Protein AF-A0A1Z9AZI5-F1 (afdb_monomer_lite)

Secondary structure (DSSP, 8-state):
-----PPPPPPP---------------------------------------------TTSPPPHHHHHHHHHTSPSSEEEEEEE-TTS-EEEEEEESSS-HHHHHHHHHHHHHHHHHHHT--SPPEEEEETTEE--------S--SSTTS----

Radius of gyration: 25.91 Å; chains: 1; bounding box: 32×86×57 Å

pLDDT: mean 73.82, std 19.29, range [47.25, 98.19]

Sequence (154 aa):
MERYTAKPMRPAQEWNAQTPVVAQRLAIRKRADWRMAGFLLISCLGLATACTTSGYSANNPLRRSQLWQFYQKLPSPRAFALSGDPKHVWIAGVAGGVSTQTEAVDLAIADCERLRRKRRMTAQCRVYAENETIVWWGRPETEDQSTKNSVESP

Structure (mmCIF, N/CA/C/O backbone):
data_AF-A0A1Z9AZI5-F1
#
_entry.id   AF-A0A1Z9AZI5-F1
#
loop_
_atom_site.group_PDB
_atom_site.id
_atom_site.type_symbol
_atom_site.label_atom_id
_atom_site.label_alt_id
_atom_site.label_comp_id
_atom_site.label_asym_id
_atom_site.label_entity_id
_atom_site.label_seq_id
_atom_site.pdbx_PDB_ins_code
_atom_site.Cartn_x
_atom_site.Cartn_y
_atom_site.Cartn_z
_atom_site.occupancy
_atom_site.B_iso_or_equiv
_atom_site.auth_seq_id
_atom_site.auth_comp_id
_atom_site.auth_asym_id
_atom_site.auth_atom_id
_atom_site.pdbx_PDB_model_num
ATOM 1 N N . MET A 1 1 ? -9.544 42.913 -6.190 1.00 49.38 1 MET A N 1
ATOM 2 C CA . MET A 1 1 ? -8.126 42.674 -5.836 1.00 49.38 1 MET A CA 1
ATOM 3 C C . MET A 1 1 ? -8.094 42.019 -4.463 1.00 49.38 1 MET A C 1
ATOM 5 O O . MET A 1 1 ? -7.991 42.710 -3.457 1.00 49.38 1 MET A O 1
ATOM 9 N N . GLU A 1 2 ? -8.286 40.703 -4.412 1.00 51.75 2 GLU A N 1
ATOM 10 C CA . GLU A 1 2 ? -8.291 39.938 -3.160 1.00 51.75 2 GLU A CA 1
ATOM 11 C C . GLU A 1 2 ? -6.865 39.492 -2.829 1.00 51.75 2 GLU A C 1
ATOM 13 O O . GLU A 1 2 ? -6.170 38.899 -3.655 1.00 51.75 2 GLU A O 1
ATOM 18 N N . ARG A 1 3 ? -6.395 39.861 -1.635 1.00 60.00 3 ARG A N 1
ATOM 19 C CA . ARG A 1 3 ? -5.048 39.553 -1.154 1.00 60.00 3 ARG A CA 1
ATOM 20 C C . ARG A 1 3 ? -5.027 38.113 -0.648 1.00 60.00 3 ARG A C 1
ATOM 22 O O . ARG A 1 3 ? -5.620 37.820 0.385 1.00 60.00 3 ARG A O 1
ATOM 29 N N . TYR A 1 4 ? -4.314 37.238 -1.349 1.00 51.81 4 TYR A N 1
ATOM 30 C CA . TYR A 1 4 ? -3.97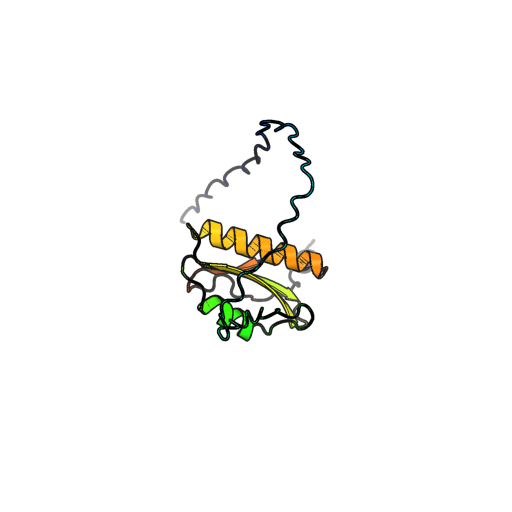1 35.908 -0.854 1.00 51.81 4 TYR A CA 1
ATOM 31 C C . TYR A 1 4 ? -3.008 36.048 0.331 1.00 51.81 4 TYR A C 1
ATOM 33 O O . TYR A 1 4 ? -1.836 36.380 0.164 1.00 51.81 4 TYR A O 1
ATOM 41 N N . THR A 1 5 ? -3.508 35.829 1.545 1.00 65.19 5 THR A N 1
ATOM 42 C CA . THR A 1 5 ? -2.686 35.723 2.750 1.00 65.19 5 THR A CA 1
ATOM 43 C C . THR A 1 5 ? -2.071 34.326 2.806 1.00 65.19 5 THR A C 1
ATOM 45 O O . THR A 1 5 ? -2.761 33.317 2.949 1.00 65.19 5 THR A O 1
ATOM 48 N N . ALA A 1 6 ? -0.749 34.257 2.645 1.00 56.12 6 ALA A N 1
ATOM 49 C CA . ALA A 1 6 ? 0.010 33.019 2.756 1.00 56.12 6 ALA A CA 1
ATOM 50 C C . ALA A 1 6 ? -0.154 32.419 4.163 1.00 56.12 6 ALA A C 1
ATOM 52 O O . ALA A 1 6 ? 0.074 33.084 5.176 1.00 56.12 6 ALA A O 1
ATOM 53 N N . LYS A 1 7 ? -0.568 31.151 4.224 1.00 67.12 7 LYS A N 1
ATOM 54 C CA . LYS A 1 7 ? -0.712 30.397 5.472 1.00 67.12 7 LYS A CA 1
ATOM 55 C C . LYS A 1 7 ? 0.691 30.067 6.008 1.00 67.12 7 LYS A C 1
ATOM 57 O O . LYS A 1 7 ? 1.489 29.520 5.248 1.00 67.12 7 LYS A O 1
ATOM 62 N N . PRO A 1 8 ? 1.016 30.369 7.278 1.00 63.84 8 PRO A N 1
ATOM 63 C CA . PRO A 1 8 ? 2.339 30.090 7.821 1.00 63.84 8 PRO A CA 1
ATOM 64 C C . PRO A 1 8 ? 2.605 28.580 7.842 1.00 63.84 8 PRO A C 1
ATOM 66 O O . PRO A 1 8 ? 1.821 27.788 8.373 1.00 63.84 8 PRO A O 1
ATOM 69 N N . MET A 1 9 ? 3.720 28.201 7.226 1.00 60.06 9 MET A N 1
ATOM 70 C CA . MET A 1 9 ? 4.265 26.849 7.194 1.00 60.06 9 MET A CA 1
ATOM 71 C C . MET A 1 9 ? 4.741 26.500 8.610 1.00 60.06 9 MET A C 1
ATOM 73 O O . MET A 1 9 ? 5.529 27.241 9.197 1.00 60.06 9 MET A O 1
ATOM 77 N N . ARG A 1 10 ? 4.217 25.419 9.202 1.00 64.00 10 ARG A N 1
ATOM 78 C CA . ARG A 1 10 ? 4.664 24.981 10.533 1.00 64.00 10 ARG A CA 1
ATOM 79 C C . ARG A 1 10 ? 6.126 24.522 10.443 1.00 64.00 10 ARG A C 1
ATOM 81 O O . ARG A 1 10 ? 6.455 23.820 9.486 1.00 64.00 10 ARG A O 1
ATOM 88 N N . PRO A 1 11 ? 6.984 24.882 11.412 1.00 60.22 11 PRO A N 1
ATOM 89 C CA . PRO A 1 11 ? 8.351 24.386 11.452 1.00 60.22 11 PRO A CA 1
ATOM 90 C C . PRO A 1 11 ? 8.350 22.861 11.595 1.00 60.22 11 PRO A C 1
ATOM 92 O O . PRO A 1 11 ? 7.481 22.284 12.254 1.00 60.22 11 PRO A O 1
ATOM 95 N N . ALA A 1 12 ? 9.320 22.229 10.937 1.00 52.84 12 ALA A N 1
ATOM 96 C CA . ALA A 1 12 ? 9.593 20.806 11.034 1.00 52.84 12 ALA A CA 1
ATOM 97 C C . ALA A 1 12 ? 9.683 20.401 12.512 1.00 52.84 12 ALA A C 1
ATOM 99 O O . ALA A 1 12 ? 10.509 20.928 13.255 1.00 52.84 12 ALA A O 1
ATOM 100 N N . GLN A 1 13 ? 8.807 19.491 12.941 1.00 59.06 13 GLN A N 1
ATOM 101 C CA . GLN A 1 13 ? 8.933 18.863 14.247 1.00 59.06 13 GLN A CA 1
ATOM 102 C C . GLN A 1 13 ? 10.193 18.000 14.239 1.00 59.06 13 GLN A C 1
ATOM 104 O O . GLN A 1 13 ? 10.261 16.960 13.583 1.00 59.06 13 GLN A O 1
ATOM 109 N N . GLU A 1 14 ? 11.187 18.478 14.971 1.00 54.94 14 GLU A N 1
ATOM 110 C CA . GLU A 1 14 ? 12.375 17.754 15.375 1.00 54.94 14 GLU A CA 1
ATOM 111 C C . GLU A 1 14 ? 11.941 16.495 16.138 1.00 54.94 14 GLU A C 1
ATOM 113 O O . GLU A 1 14 ? 11.315 16.562 17.199 1.00 54.94 14 GLU A O 1
ATOM 118 N N . TRP A 1 15 ? 12.192 15.331 15.536 1.00 52.25 15 TRP A N 1
ATOM 119 C CA . TRP A 1 15 ? 11.960 14.037 16.162 1.00 52.25 15 TRP A CA 1
ATOM 120 C C . TRP A 1 15 ? 12.880 13.919 17.373 1.00 52.25 15 TRP A C 1
ATOM 122 O O . TRP A 1 15 ? 14.069 13.631 17.251 1.00 52.25 15 TRP A O 1
ATOM 132 N N . ASN A 1 16 ? 12.304 14.161 18.547 1.00 62.97 16 ASN A N 1
ATOM 133 C CA . ASN A 1 16 ? 12.962 14.035 19.832 1.00 62.97 16 ASN A CA 1
ATOM 134 C C . ASN A 1 16 ? 13.206 12.542 20.114 1.00 62.97 16 ASN A C 1
ATOM 136 O O . ASN A 1 16 ? 12.372 11.833 20.680 1.00 62.97 16 ASN A O 1
ATOM 140 N N . ALA A 1 17 ? 14.339 12.039 19.628 1.00 58.75 17 ALA A N 1
ATOM 141 C CA . ALA A 1 17 ? 14.832 10.700 19.888 1.00 58.75 17 ALA A CA 1
ATOM 142 C C . ALA A 1 17 ? 15.398 10.633 21.312 1.00 58.75 17 ALA A C 1
ATOM 144 O O . ALA A 1 17 ? 16.608 10.661 21.509 1.00 58.75 17 ALA A O 1
ATOM 145 N N . GLN A 1 18 ? 14.528 10.533 22.315 1.00 57.44 18 GLN A N 1
ATOM 146 C CA . GLN A 1 18 ? 14.943 10.173 23.669 1.00 57.44 18 GLN A CA 1
ATOM 147 C C . GLN A 1 18 ? 13.805 9.527 24.453 1.00 57.44 18 GLN A C 1
ATOM 149 O O . GLN A 1 18 ? 12.981 10.198 25.061 1.00 57.44 18 GLN A O 1
ATOM 154 N N . THR A 1 19 ? 13.850 8.199 24.543 1.00 51.19 19 THR A N 1
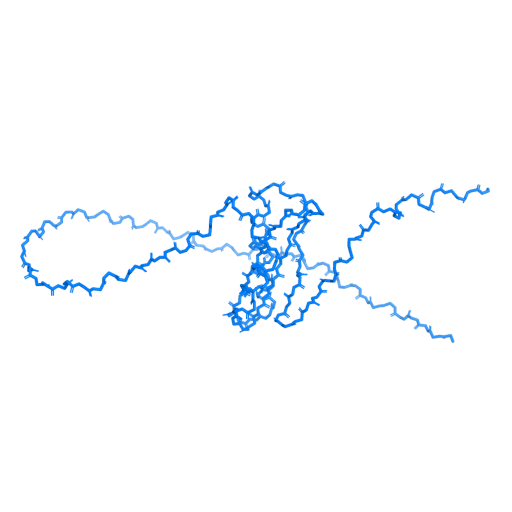ATOM 155 C CA . THR A 1 19 ? 13.710 7.542 25.847 1.00 51.19 19 THR A CA 1
ATOM 156 C C . THR A 1 19 ? 14.716 6.388 25.952 1.00 51.19 19 THR A C 1
ATOM 158 O O . THR A 1 19 ? 14.646 5.426 25.188 1.00 51.19 19 THR A O 1
ATOM 161 N N . PRO A 1 20 ? 15.678 6.466 26.887 1.00 63.44 20 PRO A N 1
ATOM 162 C CA . PRO A 1 20 ? 16.423 5.320 27.376 1.00 63.44 20 PRO A CA 1
ATOM 163 C C . PRO A 1 20 ? 15.705 4.781 28.614 1.00 63.44 20 PRO A C 1
ATOM 165 O O . PRO A 1 20 ? 15.612 5.477 29.622 1.00 63.44 20 PRO A O 1
ATOM 168 N N . VAL A 1 21 ? 15.219 3.540 28.590 1.00 57.25 21 VAL A N 1
ATOM 169 C CA . VAL A 1 21 ? 14.879 2.872 29.851 1.00 57.25 21 VAL A CA 1
ATOM 170 C C . VAL A 1 21 ? 15.104 1.364 29.784 1.00 57.25 21 VAL A C 1
ATOM 172 O O . VAL A 1 21 ? 14.417 0.619 29.097 1.00 57.25 21 VAL A O 1
ATOM 175 N N . VAL A 1 22 ? 16.070 0.966 30.609 1.00 56.91 22 VAL A N 1
ATOM 176 C CA . VAL A 1 22 ? 16.173 -0.302 31.333 1.00 56.91 22 VAL A CA 1
ATOM 177 C C . VAL A 1 22 ? 16.525 -1.545 30.519 1.00 56.91 22 VAL A C 1
ATOM 179 O O . VAL A 1 22 ? 15.696 -2.359 30.130 1.00 56.91 22 VAL A O 1
ATOM 182 N N . ALA A 1 23 ? 17.837 -1.756 30.455 1.00 55.81 23 ALA A N 1
ATOM 183 C CA . ALA A 1 23 ? 18.480 -3.038 30.710 1.00 55.81 23 ALA A CA 1
ATOM 184 C C . ALA A 1 23 ? 17.654 -3.974 31.623 1.00 55.81 23 ALA A C 1
ATOM 186 O O . ALA A 1 23 ? 17.778 -3.930 32.849 1.00 55.81 23 ALA A O 1
ATOM 187 N N . GLN A 1 24 ? 16.861 -4.876 31.038 1.00 57.53 24 GLN A N 1
ATOM 188 C CA . GLN A 1 24 ? 16.398 -6.061 31.750 1.00 57.53 24 GLN A CA 1
ATOM 189 C C . GLN A 1 24 ? 17.408 -7.187 31.562 1.00 57.53 24 GLN A C 1
ATOM 191 O O . GLN A 1 24 ? 17.556 -7.813 30.514 1.00 57.53 24 GLN A O 1
ATOM 196 N N . ARG A 1 25 ? 18.154 -7.359 32.648 1.00 54.88 25 ARG A N 1
ATOM 197 C CA . ARG A 1 25 ? 19.082 -8.435 32.948 1.00 54.88 25 ARG A CA 1
ATOM 198 C C . ARG A 1 25 ? 18.461 -9.804 32.657 1.00 54.88 25 ARG A C 1
ATOM 200 O O . ARG A 1 25 ? 17.416 -10.150 33.193 1.00 54.88 25 ARG A O 1
ATOM 207 N N . LEU A 1 26 ? 19.191 -10.580 31.860 1.00 58.91 26 LEU A N 1
ATOM 208 C CA . LEU A 1 26 ? 19.558 -11.977 32.105 1.00 58.91 26 LEU A CA 1
ATOM 209 C C . LEU A 1 26 ? 18.726 -12.723 33.165 1.00 58.91 26 LEU A C 1
ATOM 211 O O . LEU A 1 26 ? 18.983 -12.613 34.362 1.00 58.91 26 LEU A O 1
ATOM 215 N N . ALA A 1 27 ? 17.863 -13.622 32.699 1.00 52.38 27 ALA A N 1
ATOM 216 C CA . ALA A 1 27 ? 17.545 -14.851 33.419 1.00 52.38 27 ALA A CA 1
ATOM 217 C C . ALA A 1 27 ? 17.440 -16.009 32.419 1.00 52.38 27 ALA A C 1
ATOM 219 O O . ALA A 1 27 ? 16.367 -16.484 32.057 1.00 52.38 27 ALA A O 1
ATOM 220 N N . ILE A 1 28 ? 18.610 -16.466 31.972 1.00 55.22 28 ILE A N 1
ATOM 221 C CA . ILE A 1 28 ? 18.802 -17.788 31.379 1.00 55.22 28 ILE A CA 1
ATOM 222 C C . ILE A 1 28 ? 18.418 -18.815 32.456 1.00 55.22 28 ILE A C 1
ATOM 224 O O . ILE A 1 28 ? 19.198 -19.080 33.370 1.00 55.22 28 ILE A O 1
ATOM 228 N N . ARG A 1 29 ? 17.222 -19.406 32.374 1.00 56.69 29 ARG A N 1
ATOM 229 C CA . ARG A 1 29 ? 16.889 -20.624 33.127 1.00 56.69 29 ARG A CA 1
ATOM 230 C C . ARG A 1 29 ? 17.149 -21.843 32.246 1.00 56.69 29 ARG A C 1
ATOM 232 O O . ARG A 1 29 ? 16.282 -22.303 31.517 1.00 56.69 29 ARG A O 1
ATOM 239 N N . LYS A 1 30 ? 18.367 -22.379 32.361 1.00 59.69 30 LYS A N 1
ATOM 240 C CA . LYS A 1 30 ? 18.663 -23.783 32.055 1.00 59.69 30 LYS A CA 1
ATOM 241 C C . LYS A 1 30 ? 17.932 -24.671 33.070 1.00 59.69 30 LYS A C 1
ATOM 243 O O . LYS A 1 30 ? 18.281 -24.600 34.244 1.00 59.69 30 LYS A O 1
ATOM 248 N N . ARG A 1 31 ? 16.994 -25.512 32.629 1.00 52.50 31 ARG A N 1
ATOM 249 C CA . ARG A 1 31 ? 16.670 -26.841 33.201 1.00 52.50 31 ARG A CA 1
ATOM 250 C C . ARG A 1 31 ? 16.108 -27.679 32.043 1.00 52.50 31 ARG A C 1
ATOM 252 O O . ARG A 1 31 ? 15.066 -27.324 31.513 1.00 52.50 31 ARG A O 1
ATOM 259 N N . ALA A 1 32 ? 16.898 -28.542 31.411 1.00 54.38 32 ALA A N 1
ATOM 260 C CA . ALA A 1 32 ? 17.293 -29.872 31.889 1.00 54.38 32 ALA A CA 1
ATOM 261 C C . ALA A 1 32 ? 16.079 -30.806 32.053 1.00 54.38 32 ALA A C 1
ATOM 263 O O . ALA A 1 32 ? 15.353 -30.724 33.040 1.00 54.38 32 ALA A O 1
ATOM 264 N N . ASP A 1 33 ? 15.891 -31.640 31.029 1.00 61.31 33 ASP A N 1
ATOM 265 C CA . ASP A 1 33 ? 15.468 -33.042 31.052 1.00 61.31 33 ASP A CA 1
ATOM 266 C C . ASP A 1 33 ? 14.438 -33.483 32.096 1.00 61.31 33 ASP A C 1
ATOM 268 O O . ASP A 1 33 ? 14.802 -33.896 33.193 1.00 61.31 33 ASP A O 1
ATOM 272 N N . TRP A 1 34 ? 13.166 -33.571 31.691 1.00 52.88 34 TRP A N 1
ATOM 273 C CA . TRP A 1 34 ? 12.209 -34.509 32.285 1.00 52.88 34 TRP A CA 1
ATOM 274 C C . TRP A 1 34 ? 11.637 -35.431 31.210 1.00 52.88 34 TRP A C 1
ATOM 276 O O . TRP A 1 34 ? 10.702 -35.123 30.475 1.00 52.88 34 TRP A O 1
ATOM 286 N N . ARG A 1 35 ? 12.264 -36.603 31.155 1.00 53.38 35 ARG A N 1
ATOM 287 C CA . ARG A 1 35 ? 11.707 -37.864 30.687 1.00 53.38 35 ARG A CA 1
ATOM 288 C C . ARG A 1 35 ? 10.337 -38.079 31.342 1.00 53.38 35 ARG A C 1
ATOM 290 O O . ARG A 1 35 ? 10.281 -38.420 32.514 1.00 53.38 35 ARG A O 1
ATOM 297 N N . MET A 1 36 ? 9.258 -37.940 30.586 1.00 53.50 36 MET A N 1
ATOM 298 C CA . MET A 1 36 ? 8.006 -38.651 30.858 1.00 53.50 36 MET A CA 1
ATOM 299 C C . MET A 1 36 ? 7.546 -39.276 29.547 1.00 53.50 36 MET A C 1
ATOM 301 O O . MET A 1 36 ? 6.637 -38.817 28.863 1.00 53.50 36 MET A O 1
ATOM 305 N N . ALA A 1 37 ? 8.266 -40.337 29.187 1.00 53.50 37 ALA A N 1
ATOM 306 C CA . ALA A 1 37 ? 7.675 -41.438 28.458 1.00 53.50 37 ALA A CA 1
ATOM 307 C C . ALA A 1 37 ? 6.472 -41.944 29.262 1.00 53.50 37 ALA A C 1
ATOM 309 O O . ALA A 1 37 ? 6.618 -42.244 30.445 1.00 53.50 37 ALA A O 1
ATOM 310 N N . GLY A 1 38 ? 5.317 -42.076 28.620 1.00 48.78 38 GLY A N 1
ATOM 311 C CA . GLY A 1 38 ? 4.271 -42.939 29.150 1.00 48.78 38 GLY A CA 1
ATOM 312 C C . GLY A 1 38 ? 2.853 -42.480 28.868 1.00 48.78 38 GLY A C 1
ATOM 313 O O . GLY A 1 38 ? 2.255 -41.801 29.685 1.00 48.78 38 GLY A O 1
ATOM 314 N N . PHE A 1 39 ? 2.326 -42.964 27.744 1.00 51.38 39 PHE A N 1
ATOM 315 C CA . PHE A 1 39 ? 0.948 -43.437 27.606 1.00 51.38 39 PHE A CA 1
ATOM 316 C C . PHE A 1 39 ? -0.196 -42.480 27.976 1.00 51.38 39 PHE A C 1
ATOM 318 O O . PHE A 1 39 ? -0.656 -42.453 29.109 1.00 51.38 39 PHE A O 1
ATOM 325 N N . LEU A 1 40 ? -0.790 -41.868 26.945 1.00 49.28 40 LEU A N 1
ATOM 326 C CA . LEU A 1 40 ? -2.230 -42.007 26.690 1.00 49.28 40 LEU A CA 1
ATOM 327 C C . LEU A 1 40 ? -2.526 -41.762 25.201 1.00 49.28 40 LEU A C 1
ATOM 329 O O . LEU A 1 40 ? -2.715 -40.647 24.725 1.00 49.28 40 LEU A O 1
ATOM 333 N N . LEU A 1 41 ? -2.522 -42.879 24.472 1.00 54.56 41 LEU A N 1
ATOM 334 C CA . LEU A 1 41 ? -3.169 -43.091 23.181 1.00 54.56 41 LEU A CA 1
ATOM 335 C C . LEU A 1 41 ? -4.682 -42.858 23.337 1.00 54.56 41 LEU A C 1
ATOM 337 O O . LEU A 1 41 ? -5.402 -43.784 23.697 1.00 54.56 41 LEU A O 1
ATOM 341 N N . ILE A 1 42 ? -5.172 -41.643 23.079 1.00 57.66 42 ILE A N 1
ATOM 342 C CA . ILE A 1 42 ? -6.602 -41.390 22.843 1.00 57.66 42 ILE A CA 1
ATOM 343 C C . ILE A 1 42 ? -6.746 -40.484 21.617 1.00 57.66 42 ILE A C 1
ATOM 345 O O . ILE A 1 42 ? -6.605 -39.267 21.671 1.00 57.66 42 ILE A O 1
ATOM 349 N N . SER A 1 43 ? -6.966 -41.158 20.492 1.00 52.41 43 SER A N 1
ATOM 350 C CA . SER A 1 43 ? -7.801 -40.798 19.346 1.00 52.41 43 SER A CA 1
ATOM 351 C C . SER A 1 43 ? -8.354 -39.364 19.284 1.00 52.41 43 SER A C 1
ATOM 353 O O . SER A 1 43 ? -9.492 -39.119 19.665 1.00 52.41 43 SER A O 1
ATOM 355 N N . CYS A 1 44 ? -7.607 -38.463 18.644 1.00 47.25 44 CYS A N 1
ATOM 356 C CA . CYS A 1 44 ? -8.167 -37.325 17.905 1.00 47.25 44 CYS A CA 1
ATOM 357 C C . CYS A 1 44 ? -7.702 -37.421 16.446 1.00 47.25 44 CYS A C 1
ATOM 359 O O . CYS A 1 44 ? -6.863 -36.653 15.978 1.00 47.25 44 CYS A O 1
ATOM 361 N N . LEU A 1 45 ? -8.220 -38.423 15.727 1.00 54.72 45 LEU A N 1
ATOM 362 C CA . LEU A 1 45 ? -8.199 -38.414 14.268 1.00 54.72 45 LEU A CA 1
ATOM 363 C C . LEU A 1 45 ? -9.192 -37.352 13.783 1.00 54.72 45 LEU A C 1
ATOM 365 O O . LEU A 1 45 ? -10.380 -37.438 14.078 1.00 54.72 45 LEU A O 1
ATOM 369 N N . GLY A 1 46 ? -8.708 -36.425 12.960 1.00 51.97 46 GLY A N 1
ATOM 370 C CA . GLY A 1 46 ? -9.543 -35.861 11.903 1.00 51.97 46 GLY A CA 1
ATOM 371 C C . GLY A 1 46 ? -10.063 -34.443 12.093 1.00 51.97 46 GLY A C 1
ATOM 372 O O . GLY A 1 46 ? -11.209 -34.190 11.765 1.00 51.97 46 GLY A O 1
ATOM 373 N N . LEU A 1 47 ? -9.222 -33.493 12.496 1.00 56.22 47 LEU A N 1
ATOM 374 C CA . LEU A 1 47 ? -9.287 -32.149 11.914 1.00 56.22 47 LEU A CA 1
ATOM 375 C C . LEU A 1 47 ? -7.860 -31.674 11.662 1.00 56.22 47 LEU A C 1
ATOM 377 O O . LEU A 1 47 ? -7.292 -30.887 12.412 1.00 56.22 47 LEU A O 1
ATOM 381 N N . ALA A 1 48 ? -7.269 -32.182 10.579 1.00 54.47 48 ALA A N 1
ATOM 382 C CA . ALA A 1 48 ? -6.194 -31.467 9.916 1.00 54.47 48 ALA A CA 1
ATOM 383 C C . ALA A 1 48 ? -6.815 -30.185 9.351 1.00 54.47 48 ALA A C 1
ATOM 385 O O . ALA A 1 48 ? -7.247 -30.132 8.201 1.00 54.47 48 ALA A O 1
ATOM 386 N N . THR A 1 49 ? -6.921 -29.155 10.189 1.00 60.78 49 THR A N 1
ATOM 387 C CA . THR A 1 49 ? -6.997 -27.781 9.721 1.00 60.78 49 THR A CA 1
ATOM 388 C C . THR A 1 49 ? -5.728 -27.565 8.917 1.00 60.78 49 THR A C 1
ATOM 390 O O . THR A 1 49 ? -4.653 -27.298 9.451 1.00 60.78 49 THR A O 1
ATOM 393 N N . ALA A 1 50 ? -5.841 -27.774 7.606 1.00 52.31 50 ALA A N 1
ATOM 394 C CA . ALA A 1 50 ? -4.862 -27.312 6.656 1.00 52.31 50 ALA A CA 1
ATOM 395 C C . ALA A 1 50 ? -4.801 -25.798 6.841 1.00 52.31 50 ALA A C 1
ATOM 397 O O . ALA A 1 50 ? -5.585 -25.044 6.268 1.00 52.31 50 ALA A O 1
ATOM 398 N N . CYS A 1 51 ? -3.874 -25.345 7.680 1.00 52.00 51 CYS A N 1
ATOM 399 C CA . CYS A 1 51 ? -3.320 -24.017 7.564 1.00 52.00 51 CYS A CA 1
ATOM 400 C C . CYS A 1 51 ? -2.610 -23.996 6.211 1.00 52.00 51 CYS A C 1
ATOM 402 O O . CYS A 1 51 ? -1.396 -24.157 6.126 1.00 52.00 51 CYS A O 1
ATOM 404 N N . THR A 1 52 ? -3.383 -23.845 5.133 1.00 49.25 52 THR A N 1
ATOM 405 C CA . THR A 1 52 ? -2.903 -23.293 3.878 1.00 49.25 52 THR A CA 1
ATOM 406 C C . THR A 1 52 ? -2.415 -21.903 4.225 1.00 49.25 52 THR A C 1
ATOM 408 O O . THR A 1 52 ? -3.148 -20.919 4.178 1.00 49.25 52 THR A O 1
ATOM 411 N N . THR A 1 53 ? -1.155 -21.828 4.636 1.00 52.12 53 THR A N 1
ATOM 412 C CA . THR A 1 53 ? -0.366 -20.627 4.489 1.00 52.12 53 THR A CA 1
ATOM 413 C C . THR A 1 53 ? -0.384 -20.347 2.995 1.00 52.12 53 THR A C 1
ATOM 415 O O . THR A 1 53 ? 0.362 -20.941 2.220 1.00 52.12 53 THR A O 1
ATOM 418 N N . SER A 1 54 ? -1.315 -19.494 2.558 1.00 50.28 54 SER A N 1
ATOM 419 C CA . SER A 1 54 ? -1.246 -18.850 1.254 1.00 50.28 54 SER A CA 1
ATOM 420 C C . SER A 1 54 ? 0.039 -18.034 1.253 1.00 50.28 54 SER A C 1
ATOM 422 O O . SER A 1 54 ? 0.064 -16.851 1.584 1.00 50.28 54 SER A O 1
ATOM 424 N N . GLY A 1 55 ? 1.141 -18.719 0.956 1.00 47.69 55 GLY A N 1
ATOM 425 C CA . GLY A 1 55 ? 2.432 -18.130 0.711 1.00 47.69 55 GLY A CA 1
ATOM 426 C C . GLY A 1 55 ? 2.269 -17.287 -0.532 1.00 47.69 55 GLY A C 1
ATOM 427 O O . GLY A 1 55 ? 2.293 -17.802 -1.647 1.00 47.69 55 GLY A O 1
ATOM 428 N N . TYR A 1 56 ? 2.059 -15.989 -0.335 1.00 54.84 56 TYR A N 1
ATOM 429 C CA . TYR A 1 56 ? 2.238 -15.009 -1.387 1.00 54.84 56 TYR A CA 1
ATOM 430 C C . TYR A 1 56 ? 3.653 -15.202 -1.928 1.00 54.84 56 TYR A C 1
ATOM 432 O O . TYR A 1 56 ? 4.639 -14.832 -1.286 1.00 54.84 56 TYR A O 1
ATOM 440 N N . SER A 1 57 ? 3.754 -15.871 -3.078 1.00 49.69 57 SER A N 1
ATOM 441 C CA . SER A 1 57 ? 5.030 -16.120 -3.727 1.00 49.69 57 SER A CA 1
ATOM 442 C C . SER A 1 57 ? 5.640 -14.771 -4.059 1.00 49.69 57 SER A C 1
ATOM 444 O O . SER A 1 57 ? 5.179 -14.054 -4.947 1.00 49.69 57 SER A O 1
ATOM 446 N N . ALA A 1 58 ? 6.712 -14.436 -3.346 1.00 56.19 58 ALA A N 1
ATOM 447 C CA . ALA A 1 58 ? 7.480 -13.223 -3.560 1.00 56.19 58 ALA A CA 1
ATOM 448 C C . ALA A 1 58 ? 8.162 -13.189 -4.940 1.00 56.19 58 ALA A C 1
ATOM 450 O O . ALA A 1 58 ? 8.970 -12.303 -5.179 1.00 56.19 58 ALA A O 1
ATOM 451 N N . ASN A 1 59 ? 7.871 -14.109 -5.859 1.00 62.00 59 ASN A N 1
ATOM 452 C CA . ASN A 1 59 ? 8.452 -14.130 -7.197 1.00 62.00 59 ASN A CA 1
ATOM 453 C C . ASN A 1 59 ? 7.467 -13.725 -8.297 1.00 62.00 59 ASN A C 1
ATOM 455 O O . ASN A 1 59 ? 7.916 -13.470 -9.408 1.00 62.00 59 ASN A O 1
ATOM 459 N N . ASN A 1 60 ? 6.169 -13.591 -8.004 1.00 67.06 60 ASN A N 1
ATOM 460 C CA . ASN A 1 60 ? 5.196 -13.143 -8.998 1.00 67.06 60 ASN A CA 1
ATOM 461 C C . ASN A 1 60 ? 4.653 -11.758 -8.607 1.00 67.06 60 ASN A C 1
ATOM 463 O O . ASN A 1 60 ? 3.950 -11.659 -7.596 1.00 67.06 60 ASN A O 1
ATOM 467 N N . PRO A 1 61 ? 5.018 -10.670 -9.316 1.00 69.00 61 PRO A N 1
ATOM 468 C CA . PRO A 1 61 ? 4.479 -9.351 -9.012 1.00 69.00 61 PRO A CA 1
ATOM 469 C C . PRO A 1 61 ? 2.962 -9.391 -9.199 1.00 69.00 61 PRO A C 1
ATOM 471 O O . PRO A 1 61 ? 2.462 -9.676 -10.287 1.00 69.00 61 PRO A O 1
ATOM 474 N N . LEU A 1 62 ? 2.219 -9.137 -8.121 1.00 75.56 62 LEU A N 1
ATOM 475 C CA . LEU A 1 62 ? 0.765 -9.076 -8.195 1.00 75.56 62 LEU A CA 1
ATOM 476 C C . LEU A 1 62 ? 0.362 -7.982 -9.182 1.00 75.56 62 LEU A C 1
ATOM 478 O O . LEU A 1 62 ? 0.895 -6.869 -9.156 1.00 75.56 62 LEU A O 1
ATOM 482 N N . ARG A 1 63 ? -0.613 -8.283 -10.045 1.00 83.81 63 ARG A N 1
ATOM 483 C CA . ARG A 1 63 ? -1.177 -7.256 -10.926 1.00 83.81 63 ARG A CA 1
ATOM 484 C C . ARG A 1 63 ? -1.870 -6.206 -10.058 1.00 83.81 63 ARG A C 1
ATOM 486 O O . ARG A 1 63 ? -2.507 -6.545 -9.059 1.00 83.81 63 ARG A O 1
ATOM 493 N N . ARG A 1 64 ? -1.822 -4.935 -10.471 1.00 83.44 64 ARG A N 1
ATOM 494 C CA . ARG A 1 64 ? -2.456 -3.815 -9.744 1.00 83.44 64 ARG A CA 1
ATOM 495 C C . ARG A 1 64 ? -3.919 -4.095 -9.376 1.00 83.44 64 ARG A C 1
ATOM 497 O O . ARG A 1 64 ? -4.353 -3.755 -8.283 1.00 83.44 64 ARG A O 1
ATOM 504 N N . SER A 1 65 ? -4.665 -4.756 -10.262 1.00 86.12 65 SER A N 1
ATOM 505 C CA . SER A 1 65 ? -6.059 -5.145 -10.021 1.00 86.12 65 SER A CA 1
ATOM 506 C C . SER A 1 65 ? -6.226 -6.137 -8.865 1.00 86.12 65 SER A C 1
ATOM 508 O O . SER A 1 65 ? -7.162 -6.002 -8.086 1.00 86.12 65 SER A O 1
ATOM 510 N N . GLN A 1 66 ? -5.317 -7.104 -8.717 1.00 89.06 66 GLN A N 1
ATOM 511 C CA . GLN A 1 66 ? -5.351 -8.078 -7.621 1.00 89.06 66 GLN A CA 1
ATOM 512 C C . GLN A 1 66 ? -5.033 -7.410 -6.280 1.00 89.06 66 GLN A C 1
ATOM 514 O O . GLN A 1 66 ? -5.701 -7.680 -5.286 1.00 89.06 66 GLN A O 1
ATOM 519 N N . LEU A 1 67 ? -4.053 -6.500 -6.265 1.00 89.00 67 LEU A N 1
ATOM 520 C CA . LEU A 1 67 ? -3.727 -5.696 -5.082 1.00 89.00 67 LEU A CA 1
ATOM 521 C C . LEU A 1 67 ? -4.922 -4.847 -4.637 1.00 89.00 67 LEU A C 1
ATOM 523 O O . LEU A 1 67 ? -5.248 -4.804 -3.454 1.00 89.00 67 LEU A O 1
ATOM 527 N N . TRP A 1 68 ? -5.617 -4.231 -5.594 1.00 90.81 68 TRP A N 1
ATOM 528 C CA . TRP A 1 68 ? -6.815 -3.445 -5.320 1.00 90.81 68 TRP A CA 1
ATOM 529 C C . TRP A 1 68 ? -7.956 -4.287 -4.736 1.00 90.81 68 TRP A C 1
ATOM 531 O O . TRP A 1 68 ? -8.569 -3.900 -3.745 1.00 90.81 68 TRP A O 1
ATOM 541 N N . GLN A 1 69 ? -8.205 -5.477 -5.290 1.00 93.44 69 GLN A N 1
ATOM 542 C CA . GLN A 1 69 ? -9.206 -6.402 -4.747 1.00 93.44 69 GLN A CA 1
ATOM 543 C C . GLN A 1 69 ? -8.867 -6.865 -3.327 1.00 93.44 69 GLN A C 1
ATOM 545 O O . GLN A 1 69 ? -9.769 -7.035 -2.510 1.00 93.44 69 GLN A O 1
ATOM 550 N N . PHE A 1 70 ? -7.583 -7.080 -3.028 1.00 92.12 70 PHE A N 1
ATOM 551 C CA . PHE A 1 70 ? -7.148 -7.405 -1.672 1.00 92.12 70 PHE A CA 1
ATOM 552 C C . PHE A 1 70 ? -7.431 -6.246 -0.712 1.00 92.12 70 PHE A C 1
ATOM 554 O O . PHE A 1 70 ? -8.036 -6.453 0.336 1.00 92.12 70 PHE A O 1
ATOM 561 N N . TYR A 1 71 ? -7.064 -5.025 -1.103 1.00 95.56 71 TYR A N 1
ATOM 562 C CA . TYR A 1 71 ? -7.298 -3.819 -0.312 1.00 95.56 71 TYR A CA 1
ATOM 563 C C . TYR A 1 71 ? -8.778 -3.606 0.038 1.00 95.56 71 TYR A C 1
ATOM 565 O O . TYR A 1 71 ? -9.099 -3.327 1.191 1.00 95.56 71 TYR A O 1
ATOM 573 N N . GLN A 1 72 ? -9.689 -3.802 -0.921 1.00 96.44 72 GLN A N 1
ATOM 574 C CA . GLN A 1 72 ? -11.130 -3.624 -0.697 1.00 96.44 72 GLN A CA 1
ATOM 575 C C . GLN A 1 72 ? -11.710 -4.549 0.383 1.00 96.44 72 GLN A C 1
ATOM 577 O O . GLN A 1 72 ? -12.729 -4.219 0.985 1.00 96.44 72 GLN A O 1
ATOM 582 N N . LYS A 1 73 ? -11.071 -5.697 0.643 1.00 96.69 73 LYS A N 1
ATOM 583 C CA . LYS A 1 73 ? -11.512 -6.666 1.658 1.00 96.69 73 LYS A CA 1
ATOM 584 C C . LYS A 1 73 ? -11.044 -6.322 3.072 1.00 96.69 73 LYS A C 1
ATOM 586 O O . LYS A 1 73 ? -11.460 -6.990 4.015 1.00 96.69 73 LYS A O 1
ATOM 591 N N . LEU A 1 74 ? -10.167 -5.331 3.235 1.00 96.56 74 LEU A N 1
ATOM 592 C CA . LEU A 1 74 ? -9.649 -4.957 4.546 1.00 96.56 74 LEU A CA 1
ATOM 593 C C . LEU A 1 74 ? -10.701 -4.173 5.351 1.00 96.56 74 LEU A C 1
ATOM 595 O O . LEU A 1 74 ? -11.421 -3.352 4.775 1.00 96.56 74 LEU A O 1
ATOM 599 N N . PRO A 1 75 ? -10.791 -4.382 6.675 1.00 97.88 75 PRO A N 1
ATOM 600 C CA . PRO A 1 75 ? -11.654 -3.579 7.536 1.00 97.88 75 PRO A CA 1
ATOM 601 C C . PRO A 1 75 ? -11.157 -2.129 7.639 1.00 97.88 75 PRO A C 1
ATOM 603 O O . PRO A 1 75 ? -9.959 -1.863 7.540 1.00 97.88 75 PRO A O 1
ATOM 606 N N . SER A 1 76 ? -12.086 -1.194 7.842 1.00 97.25 76 SER A N 1
ATOM 607 C CA . SER A 1 76 ? -11.786 0.222 8.105 1.00 97.25 76 SER A CA 1
ATOM 608 C C . SER A 1 76 ? -11.281 0.422 9.547 1.00 97.25 76 SER A C 1
ATOM 610 O O . SER A 1 76 ? -11.730 -0.322 10.424 1.00 97.25 76 SER A O 1
ATOM 612 N N . PRO A 1 77 ? -10.403 1.409 9.822 1.00 98.19 77 PRO A N 1
ATOM 613 C CA . PRO A 1 77 ? -9.677 2.256 8.870 1.00 98.19 77 PRO A CA 1
ATOM 614 C C . PRO A 1 77 ? -8.628 1.465 8.083 1.00 98.19 77 PRO A C 1
ATOM 616 O O . PRO A 1 77 ? -7.982 0.571 8.632 1.00 98.19 77 PRO A O 1
ATOM 619 N N . ARG A 1 78 ? -8.461 1.792 6.793 1.00 98.12 78 ARG A N 1
ATOM 620 C CA . ARG A 1 78 ? -7.525 1.114 5.877 1.00 98.12 78 ARG A CA 1
ATOM 621 C C . ARG A 1 78 ? -6.777 2.072 4.961 1.00 98.12 78 ARG A C 1
ATOM 623 O O . ARG A 1 78 ? -7.304 3.104 4.540 1.00 98.12 78 ARG A O 1
ATOM 630 N N . ALA A 1 79 ? -5.570 1.687 4.572 1.00 98.06 79 ALA A N 1
ATOM 631 C CA . ALA A 1 79 ? -4.751 2.437 3.629 1.00 98.06 79 ALA A CA 1
ATOM 632 C C . ALA A 1 79 ? -3.973 1.516 2.686 1.00 98.06 79 ALA A C 1
ATOM 634 O O . ALA A 1 79 ? -3.693 0.352 2.989 1.00 98.06 79 ALA A O 1
ATOM 635 N N . PHE A 1 80 ? -3.638 2.064 1.523 1.00 96.81 80 PHE A N 1
ATOM 636 C CA . PHE A 1 80 ? -2.922 1.381 0.458 1.00 96.81 80 PHE A CA 1
ATOM 637 C C . PHE A 1 80 ? -1.836 2.294 -0.093 1.00 96.81 80 PHE A C 1
ATOM 639 O O . PHE A 1 80 ? -2.132 3.376 -0.599 1.00 96.81 80 PHE A O 1
ATOM 646 N N . ALA A 1 81 ? -0.586 1.847 -0.013 1.00 96.12 81 ALA A N 1
ATOM 647 C CA . ALA A 1 81 ? 0.570 2.543 -0.556 1.00 96.12 81 ALA A CA 1
ATOM 648 C C . ALA A 1 81 ? 1.176 1.740 -1.708 1.00 96.12 81 ALA A C 1
ATOM 650 O O . ALA A 1 81 ? 1.282 0.515 -1.640 1.00 96.12 81 ALA A O 1
ATOM 651 N N . LEU A 1 82 ? 1.591 2.436 -2.763 1.00 93.62 82 LEU A N 1
ATOM 652 C CA . LEU A 1 82 ? 2.157 1.853 -3.975 1.00 93.62 82 LEU A CA 1
ATOM 653 C C . LEU A 1 82 ? 3.513 2.482 -4.291 1.00 93.62 82 LEU A C 1
ATOM 655 O O . LEU A 1 82 ? 3.712 3.685 -4.138 1.00 93.62 82 LEU A O 1
ATOM 659 N N . SER A 1 83 ? 4.424 1.656 -4.797 1.00 92.56 83 SER A N 1
ATOM 660 C CA . SER A 1 83 ? 5.620 2.085 -5.521 1.00 92.56 83 SER A CA 1
ATOM 661 C C . SER A 1 83 ? 5.699 1.275 -6.813 1.00 92.56 83 SER A C 1
ATOM 663 O O . SER A 1 83 ? 5.447 0.067 -6.828 1.00 92.56 83 SER A O 1
ATOM 665 N N . GLY A 1 84 ? 5.978 1.943 -7.928 1.00 86.25 84 GLY A N 1
ATOM 666 C CA . GLY A 1 84 ? 6.007 1.290 -9.227 1.00 86.25 84 GLY A CA 1
ATOM 667 C C . GLY A 1 84 ? 6.697 2.109 -10.303 1.00 86.25 84 GLY A C 1
ATOM 668 O O . GLY A 1 84 ? 6.771 3.331 -10.213 1.00 86.25 84 GLY A O 1
ATOM 669 N N . ASP A 1 85 ? 7.204 1.401 -11.307 1.00 75.06 85 ASP A N 1
ATOM 670 C CA . ASP A 1 85 ? 7.779 1.964 -12.532 1.00 75.06 85 ASP A CA 1
ATOM 671 C C . ASP A 1 85 ? 6.722 1.902 -13.660 1.00 75.06 85 ASP A C 1
ATOM 673 O O . ASP A 1 85 ? 5.964 0.921 -13.720 1.00 75.06 85 ASP A O 1
ATOM 677 N N . PRO A 1 86 ? 6.656 2.888 -14.579 1.00 66.25 86 PRO A N 1
ATOM 678 C CA . PRO A 1 86 ? 5.924 2.772 -15.845 1.00 66.25 86 PRO A CA 1
ATOM 679 C C . PRO A 1 86 ? 6.107 1.430 -16.582 1.00 66.25 86 PRO A C 1
ATOM 681 O O . PRO A 1 86 ? 5.169 0.964 -17.224 1.00 66.25 86 PRO A O 1
ATOM 684 N N . LYS A 1 87 ? 7.251 0.750 -16.421 1.00 72.06 87 LYS A N 1
ATOM 685 C CA . LYS A 1 87 ? 7.557 -0.605 -16.927 1.00 72.06 87 LYS A CA 1
ATOM 686 C C . LYS A 1 87 ? 6.801 -1.748 -16.223 1.00 72.06 87 LYS A C 1
ATOM 688 O O . LYS A 1 87 ? 7.159 -2.914 -16.368 1.00 72.06 87 LYS A O 1
ATOM 693 N N . HIS A 1 88 ? 5.746 -1.432 -15.471 1.00 69.00 88 HIS A N 1
ATOM 694 C CA . HIS A 1 88 ? 4.771 -2.359 -14.882 1.00 69.00 88 HIS A CA 1
ATOM 695 C C . HIS A 1 88 ? 5.251 -3.244 -13.722 1.00 69.00 88 HIS A C 1
ATOM 697 O O . HIS A 1 88 ? 4.556 -4.197 -13.360 1.00 69.00 88 HIS A O 1
ATOM 703 N N . VAL A 1 89 ? 6.373 -2.922 -13.079 1.00 81.81 89 VAL A N 1
ATOM 704 C CA . VAL A 1 89 ? 6.741 -3.560 -11.807 1.00 81.81 89 VAL A CA 1
ATOM 705 C C . VAL A 1 89 ? 6.132 -2.749 -10.672 1.00 81.81 89 VAL A C 1
ATOM 707 O O . VAL A 1 89 ? 6.498 -1.594 -10.476 1.00 81.81 89 VAL A O 1
ATOM 710 N N . TRP A 1 90 ? 5.209 -3.362 -9.931 1.00 86.56 90 TRP A N 1
ATOM 711 C CA . TRP A 1 90 ? 4.530 -2.743 -8.796 1.00 86.56 90 TRP A CA 1
ATOM 712 C C . TRP A 1 90 ? 4.833 -3.501 -7.513 1.00 86.56 90 TRP A C 1
ATOM 714 O O . TRP A 1 90 ? 4.867 -4.733 -7.479 1.00 86.56 90 TRP A O 1
ATOM 724 N N . ILE A 1 91 ? 4.992 -2.744 -6.443 1.00 91.50 91 ILE A N 1
ATOM 725 C CA . ILE A 1 91 ? 4.993 -3.225 -5.070 1.00 91.50 91 ILE A CA 1
ATOM 726 C C . ILE A 1 91 ? 3.989 -2.407 -4.283 1.00 91.50 91 ILE A C 1
ATOM 728 O O . ILE A 1 91 ? 3.746 -1.238 -4.588 1.00 91.50 91 ILE A O 1
ATOM 732 N N . ALA A 1 92 ? 3.414 -3.022 -3.261 1.00 94.19 92 ALA A N 1
ATOM 733 C CA . ALA A 1 92 ? 2.441 -2.337 -2.446 1.00 94.19 92 ALA A CA 1
ATOM 734 C C . ALA A 1 92 ? 2.517 -2.765 -0.994 1.00 94.19 92 ALA A C 1
ATOM 736 O O . ALA A 1 92 ? 2.788 -3.930 -0.711 1.00 94.19 92 ALA A O 1
ATOM 737 N N . GLY A 1 93 ? 2.231 -1.812 -0.117 1.00 95.81 93 GLY A N 1
ATOM 738 C CA . GLY A 1 93 ? 1.932 -2.046 1.286 1.00 95.81 93 GLY A CA 1
ATOM 739 C C . GLY A 1 93 ? 0.462 -1.743 1.547 1.00 95.81 93 GLY A C 1
ATOM 740 O O . GLY A 1 93 ? -0.120 -0.836 0.947 1.00 95.81 93 GLY A O 1
ATOM 741 N N . VAL A 1 94 ? -0.150 -2.528 2.422 1.00 97.06 94 VAL A N 1
ATOM 742 C CA . VAL A 1 94 ? -1.571 -2.444 2.772 1.00 97.06 94 VAL A CA 1
ATOM 743 C C . VAL A 1 94 ? -1.725 -2.591 4.276 1.00 97.06 94 VAL A C 1
ATOM 745 O O . VAL A 1 94 ? -1.049 -3.413 4.889 1.00 97.06 94 VAL A O 1
ATOM 748 N N . ALA A 1 95 ? -2.637 -1.825 4.860 1.00 97.69 95 ALA A N 1
ATOM 749 C CA . ALA A 1 95 ? -3.006 -1.945 6.265 1.00 97.69 95 ALA A CA 1
ATOM 750 C C . ALA A 1 95 ? -4.510 -1.718 6.429 1.00 97.69 95 ALA A C 1
ATOM 752 O O . ALA A 1 95 ? -5.112 -0.959 5.667 1.00 97.69 95 ALA A O 1
ATOM 753 N N . GLY A 1 96 ? -5.114 -2.378 7.415 1.00 97.88 96 GLY A N 1
ATOM 754 C CA . GLY A 1 96 ? -6.532 -2.241 7.731 1.00 97.88 96 GLY A CA 1
ATOM 755 C C . GLY A 1 96 ? -6.870 -2.782 9.116 1.00 97.88 96 GLY A C 1
ATOM 756 O O . GLY A 1 96 ? -6.136 -3.617 9.641 1.00 97.88 96 GLY A O 1
ATOM 757 N N . GLY A 1 97 ? -7.979 -2.314 9.692 1.00 97.38 97 GLY A N 1
ATOM 758 C CA . GLY A 1 97 ? -8.469 -2.760 11.005 1.00 97.38 97 GLY A CA 1
ATOM 759 C C . GLY A 1 97 ? -7.650 -2.256 12.188 1.00 97.38 97 GLY A C 1
ATOM 760 O O . GLY A 1 97 ? -7.577 -2.930 13.211 1.00 97.38 97 GLY A O 1
ATOM 761 N N . VAL A 1 98 ? -7.003 -1.105 12.028 1.00 97.75 98 VAL A N 1
ATOM 762 C CA . VAL A 1 98 ? -6.194 -0.459 13.072 1.00 97.75 98 VAL A CA 1
ATOM 763 C C . VAL A 1 98 ? -6.982 0.647 13.774 1.00 97.75 98 VAL A C 1
ATOM 765 O O . VAL A 1 98 ? -8.156 0.851 13.480 1.00 97.75 98 VAL A O 1
ATOM 768 N N . SER A 1 99 ? -6.383 1.351 14.735 1.00 97.38 99 SER A N 1
ATOM 769 C CA . SER A 1 99 ? -7.142 2.281 15.582 1.00 97.38 99 SER A CA 1
ATOM 770 C C . SER A 1 99 ? -7.506 3.592 14.877 1.00 97.38 99 SER A C 1
ATOM 772 O O . SER A 1 99 ? -8.548 4.182 15.166 1.00 97.38 99 SER A O 1
ATOM 774 N N . THR A 1 100 ? -6.672 4.054 13.939 1.00 98.12 100 THR A N 1
ATOM 775 C CA . THR A 1 100 ? -6.850 5.344 13.253 1.00 98.12 100 THR A CA 1
ATOM 776 C C . THR A 1 100 ? -6.464 5.289 11.775 1.00 98.12 100 THR A C 1
ATOM 778 O O . THR A 1 100 ? -5.696 4.431 11.342 1.00 98.12 100 THR A O 1
ATOM 781 N N . GLN A 1 101 ? -6.966 6.245 10.985 1.00 97.81 101 GLN A N 1
ATOM 782 C CA . GLN A 1 101 ? -6.593 6.363 9.571 1.00 97.81 101 GLN A CA 1
ATOM 783 C C . GLN A 1 101 ? -5.102 6.670 9.385 1.00 97.81 101 GLN A C 1
ATOM 785 O O . GLN A 1 101 ? -4.468 6.087 8.509 1.00 97.81 101 GLN A O 1
ATOM 790 N N . THR A 1 102 ? -4.536 7.544 10.219 1.00 97.19 102 THR A N 1
ATOM 791 C CA . THR A 1 102 ? -3.107 7.882 10.185 1.00 97.19 102 THR A CA 1
ATOM 792 C C . THR A 1 102 ? -2.243 6.648 10.431 1.00 97.19 102 THR A C 1
ATOM 794 O O . THR A 1 102 ? -1.333 6.382 9.655 1.00 97.19 102 THR A O 1
ATOM 797 N N . GLU A 1 103 ? -2.592 5.829 11.429 1.00 97.81 103 GLU A N 1
ATOM 798 C CA . GLU A 1 103 ? -1.889 4.571 11.705 1.00 97.81 103 GLU A CA 1
ATOM 799 C C . GLU A 1 103 ? -1.955 3.605 10.511 1.00 97.81 103 GLU A C 1
ATOM 801 O O . GLU A 1 103 ? -0.952 2.983 10.157 1.00 97.81 103 GLU A O 1
ATOM 806 N N . ALA A 1 104 ? -3.109 3.507 9.838 1.00 98.00 104 ALA A N 1
ATOM 807 C CA . ALA A 1 104 ? -3.238 2.679 8.639 1.00 98.00 104 ALA A CA 1
ATOM 808 C C . ALA A 1 104 ? -2.296 3.164 7.525 1.00 98.00 104 ALA A C 1
ATOM 810 O O . ALA A 1 104 ? -1.622 2.355 6.885 1.00 98.00 104 ALA A O 1
ATOM 811 N N . VAL A 1 105 ? -2.229 4.480 7.301 1.00 97.62 105 VAL A N 1
ATOM 812 C CA . VAL A 1 105 ? -1.344 5.093 6.301 1.00 97.62 105 VAL A CA 1
ATOM 813 C C . VAL A 1 105 ? 0.124 4.825 6.628 1.00 97.62 105 VAL A C 1
ATOM 815 O O . VAL A 1 105 ? 0.854 4.345 5.758 1.00 97.62 105 VAL A O 1
ATOM 818 N N . ASP A 1 106 ? 0.540 5.057 7.872 1.00 97.56 106 ASP A N 1
ATOM 819 C CA . ASP A 1 106 ? 1.923 4.861 8.312 1.00 97.56 106 ASP A CA 1
ATOM 820 C C . ASP A 1 106 ? 2.367 3.403 8.133 1.00 97.56 106 ASP A C 1
ATOM 822 O O . ASP A 1 106 ? 3.437 3.134 7.580 1.00 97.56 106 ASP A O 1
ATOM 826 N N . LEU A 1 107 ? 1.515 2.446 8.518 1.00 97.62 107 LEU A N 1
ATOM 827 C CA . LEU A 1 107 ? 1.781 1.017 8.345 1.00 97.62 107 LEU A CA 1
ATOM 828 C C . LEU A 1 107 ? 1.849 0.616 6.867 1.00 97.62 107 LEU A C 1
ATOM 830 O O . LEU A 1 107 ? 2.755 -0.124 6.472 1.00 97.62 107 LEU A O 1
ATOM 834 N N . ALA A 1 108 ? 0.935 1.118 6.032 1.00 97.31 108 ALA A N 1
ATOM 835 C CA . ALA A 1 108 ? 0.940 0.833 4.600 1.00 97.31 108 ALA A CA 1
ATOM 836 C C . ALA A 1 108 ? 2.203 1.388 3.914 1.00 97.31 108 ALA A C 1
ATOM 838 O O . ALA A 1 108 ? 2.828 0.685 3.114 1.00 97.31 108 ALA A O 1
ATOM 839 N N . ILE A 1 109 ? 2.624 2.616 4.246 1.00 97.31 109 ILE A N 1
ATOM 840 C CA . ILE A 1 109 ? 3.866 3.214 3.732 1.00 97.31 109 ILE A CA 1
ATOM 841 C C . ILE A 1 109 ? 5.080 2.418 4.213 1.00 97.31 109 ILE A C 1
ATOM 843 O O . ILE A 1 109 ? 5.938 2.070 3.399 1.00 97.31 109 ILE A O 1
ATOM 847 N N . ALA A 1 110 ? 5.154 2.094 5.507 1.00 97.50 110 ALA A N 1
ATOM 848 C CA . ALA A 1 110 ? 6.273 1.351 6.079 1.00 97.50 110 ALA A CA 1
ATOM 849 C C . ALA A 1 110 ? 6.446 -0.025 5.418 1.00 97.50 110 ALA A C 1
ATOM 851 O O . ALA A 1 110 ? 7.572 -0.419 5.084 1.00 97.50 110 ALA A O 1
ATOM 852 N N . ASP A 1 111 ? 5.342 -0.740 5.177 1.00 96.50 111 ASP A N 1
ATOM 853 C CA . ASP A 1 111 ? 5.373 -2.037 4.506 1.00 96.50 111 ASP A CA 1
ATOM 854 C C . ASP A 1 111 ? 5.765 -1.918 3.026 1.00 96.50 111 ASP A C 1
ATOM 856 O O . ASP A 1 111 ? 6.623 -2.667 2.544 1.00 96.50 111 ASP A O 1
ATOM 860 N N . CYS A 1 112 ? 5.231 -0.914 2.321 1.00 95.94 112 CYS A N 1
ATOM 861 C CA . CYS A 1 112 ? 5.637 -0.609 0.950 1.00 95.94 112 CYS A CA 1
ATOM 862 C C . CYS A 1 112 ? 7.145 -0.329 0.873 1.00 95.94 112 CYS A C 1
ATOM 864 O O . CYS A 1 112 ? 7.849 -0.938 0.068 1.00 95.94 112 CYS A O 1
ATOM 866 N N . GLU A 1 113 ? 7.673 0.534 1.743 1.00 96.12 113 GLU A N 1
ATOM 867 C CA . GLU A 1 113 ? 9.087 0.914 1.775 1.00 96.12 113 GLU A CA 1
ATOM 868 C C . GLU A 1 113 ? 9.998 -0.281 2.093 1.00 96.12 113 GLU A C 1
ATOM 870 O O . GLU A 1 113 ? 11.074 -0.444 1.509 1.00 96.12 113 GLU A O 1
ATOM 875 N N . ARG A 1 114 ? 9.556 -1.174 2.984 1.00 96.12 114 ARG A N 1
ATOM 876 C CA . ARG A 1 114 ? 10.243 -2.438 3.273 1.00 96.12 114 ARG A CA 1
ATOM 877 C C . ARG A 1 114 ? 10.342 -3.316 2.023 1.00 96.12 114 ARG A C 1
ATOM 879 O O . ARG A 1 114 ? 11.427 -3.819 1.712 1.00 96.12 114 ARG A O 1
ATOM 886 N N . LEU A 1 115 ? 9.242 -3.483 1.288 1.00 93.25 115 LEU A N 1
ATOM 887 C CA . LEU A 1 115 ? 9.211 -4.244 0.034 1.00 93.25 115 LEU A CA 1
ATOM 888 C C . LEU A 1 115 ? 10.034 -3.561 -1.069 1.00 93.25 115 LEU A C 1
ATOM 890 O O . LEU A 1 115 ? 10.762 -4.242 -1.796 1.00 93.25 115 LEU A O 1
ATOM 894 N N . ARG A 1 116 ? 10.005 -2.226 -1.133 1.00 93.56 116 ARG A N 1
ATOM 895 C CA . ARG A 1 116 ? 10.790 -1.398 -2.058 1.00 93.56 116 ARG A CA 1
ATOM 896 C C . ARG A 1 116 ? 12.274 -1.633 -1.909 1.00 93.56 116 ARG A C 1
ATOM 898 O O . ARG A 1 116 ? 12.941 -1.962 -2.891 1.00 93.56 116 ARG A O 1
ATOM 905 N N . ARG A 1 117 ? 12.781 -1.546 -0.678 1.00 94.62 117 ARG A N 1
ATOM 906 C CA . ARG A 1 117 ? 14.192 -1.817 -0.378 1.00 94.62 117 ARG A CA 1
ATOM 907 C C . ARG A 1 117 ? 14.576 -3.247 -0.746 1.00 94.62 117 ARG A C 1
ATOM 909 O O . ARG A 1 117 ? 15.607 -3.450 -1.382 1.00 94.62 117 ARG A O 1
ATOM 916 N N . LYS A 1 118 ? 13.720 -4.231 -0.440 1.00 92.19 118 LYS A N 1
ATOM 917 C CA . LYS A 1 118 ? 13.955 -5.641 -0.797 1.00 92.19 118 LYS A CA 1
ATOM 918 C C . LYS A 1 118 ? 14.075 -5.853 -2.313 1.00 92.19 118 LYS A C 1
ATOM 920 O O . LYS A 1 118 ? 14.855 -6.694 -2.749 1.00 92.19 118 LYS A O 1
ATOM 925 N N . ARG A 1 119 ? 13.321 -5.091 -3.109 1.00 88.50 119 ARG A N 1
ATOM 926 C CA . ARG A 1 119 ? 13.330 -5.140 -4.581 1.00 88.50 119 ARG A CA 1
ATOM 927 C C . ARG A 1 119 ? 14.308 -4.168 -5.238 1.00 88.50 119 ARG A C 1
ATOM 929 O O . ARG A 1 119 ? 14.402 -4.176 -6.458 1.00 88.50 119 ARG A O 1
ATOM 936 N N . ARG A 1 120 ? 15.023 -3.352 -4.452 1.00 91.50 120 AR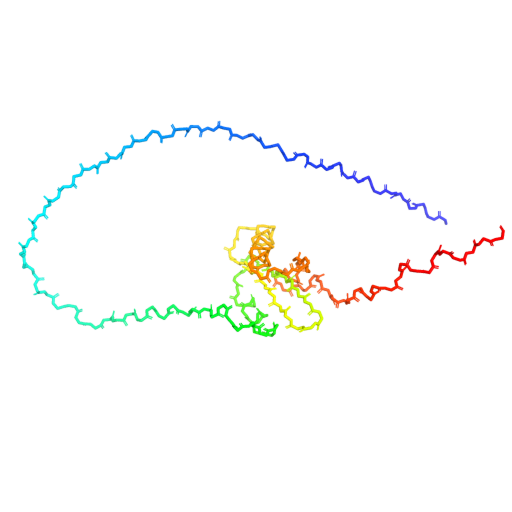G A N 1
ATOM 937 C CA . ARG A 1 120 ? 15.934 -2.298 -4.935 1.00 91.50 120 ARG A CA 1
ATOM 938 C C . ARG A 1 120 ? 15.258 -1.333 -5.921 1.00 91.50 120 ARG A C 1
ATOM 940 O O . ARG A 1 120 ? 15.879 -0.879 -6.875 1.00 91.50 120 ARG A O 1
ATOM 947 N N . MET A 1 121 ? 13.979 -1.029 -5.694 1.00 88.81 121 MET A N 1
ATOM 948 C CA . MET A 1 121 ? 13.231 -0.085 -6.527 1.00 88.81 121 MET A CA 1
ATOM 949 C C . MET A 1 121 ? 13.564 1.360 -6.144 1.00 88.81 121 MET A C 1
ATOM 951 O O . MET A 1 121 ? 13.633 1.702 -4.959 1.00 88.81 121 MET A O 1
ATOM 955 N N . THR A 1 122 ? 13.753 2.214 -7.147 1.00 90.50 122 THR A N 1
ATOM 956 C CA . THR A 1 122 ? 14.072 3.639 -6.973 1.00 90.50 122 THR A CA 1
ATOM 957 C C . THR A 1 122 ? 12.826 4.492 -6.736 1.00 90.50 122 THR A C 1
ATOM 959 O O . THR A 1 122 ? 12.888 5.445 -5.963 1.00 90.50 122 THR A O 1
ATOM 962 N N . ALA A 1 123 ? 11.689 4.125 -7.337 1.00 91.00 123 ALA A N 1
ATOM 963 C CA . ALA A 1 123 ? 10.420 4.834 -7.182 1.00 91.00 123 ALA A CA 1
ATOM 964 C C . ALA A 1 123 ? 9.952 4.851 -5.717 1.00 91.00 123 ALA A C 1
ATOM 966 O O . ALA A 1 123 ? 9.856 3.801 -5.081 1.00 91.00 123 ALA A O 1
ATOM 967 N N . GLN A 1 124 ? 9.633 6.030 -5.186 1.00 93.38 124 GLN A N 1
ATOM 968 C CA . GLN A 1 124 ? 9.189 6.203 -3.798 1.00 93.38 124 GLN A CA 1
ATOM 969 C C . GLN A 1 124 ? 7.800 5.595 -3.557 1.00 93.38 124 GLN A C 1
ATOM 971 O O . GLN A 1 124 ? 6.965 5.572 -4.464 1.00 93.38 124 GLN A O 1
ATOM 976 N N . CYS A 1 125 ? 7.540 5.131 -2.333 1.00 94.62 125 CYS A N 1
ATOM 977 C CA . CYS A 1 125 ? 6.196 4.724 -1.932 1.00 94.62 125 CYS A CA 1
ATOM 978 C C . CYS A 1 125 ? 5.300 5.943 -1.700 1.00 94.62 125 CYS A C 1
ATOM 980 O O . CYS A 1 125 ? 5.662 6.864 -0.971 1.00 94.62 125 CYS A O 1
ATOM 982 N N . ARG A 1 126 ? 4.110 5.937 -2.307 1.00 94.81 126 ARG A N 1
ATOM 983 C CA . ARG A 1 126 ? 3.087 6.978 -2.139 1.00 94.81 126 ARG A CA 1
ATOM 984 C C . ARG A 1 126 ? 1.754 6.349 -1.758 1.00 94.81 126 ARG A C 1
ATOM 986 O O . ARG A 1 126 ? 1.442 5.241 -2.198 1.00 94.81 126 ARG A O 1
ATOM 993 N N . VAL A 1 127 ? 0.959 7.058 -0.960 1.00 95.81 127 VAL A N 1
ATOM 994 C CA . VAL A 1 127 ? -0.410 6.636 -0.636 1.00 95.81 127 VAL A CA 1
ATOM 995 C C . VAL A 1 127 ? -1.248 6.705 -1.908 1.00 95.81 127 VAL A C 1
ATOM 997 O O . VAL A 1 127 ? -1.296 7.737 -2.569 1.00 95.81 127 VAL A O 1
ATOM 1000 N N . TYR A 1 128 ? -1.879 5.594 -2.269 1.00 94.50 128 TYR A N 1
ATOM 1001 C CA . TYR A 1 128 ? -2.776 5.502 -3.415 1.00 94.50 128 TYR A CA 1
ATOM 1002 C C . TYR A 1 128 ? -4.235 5.641 -2.998 1.00 94.50 128 TYR A C 1
ATOM 1004 O O . TYR A 1 128 ? -4.999 6.334 -3.669 1.00 94.50 128 TYR A O 1
ATOM 1012 N N . ALA A 1 129 ? -4.618 5.009 -1.887 1.00 96.62 129 ALA A N 1
ATOM 1013 C CA . ALA A 1 129 ? -5.983 5.054 -1.383 1.00 96.62 129 ALA A CA 1
ATOM 1014 C C . ALA A 1 129 ? -6.059 5.028 0.146 1.00 96.62 129 ALA A C 1
ATOM 1016 O O . ALA A 1 129 ? -5.243 4.399 0.825 1.00 96.62 129 ALA A O 1
ATOM 1017 N N . GLU A 1 130 ? -7.104 5.673 0.652 1.00 97.56 130 GLU A N 1
ATOM 1018 C CA . GLU A 1 130 ? -7.489 5.764 2.056 1.00 97.56 130 GLU A CA 1
ATOM 1019 C C . GLU A 1 130 ? -8.977 5.417 2.169 1.00 97.56 130 GLU A C 1
ATOM 1021 O O . GLU A 1 130 ? -9.824 6.060 1.552 1.00 97.56 130 GLU A O 1
ATOM 1026 N N . ASN A 1 131 ? -9.308 4.382 2.941 1.00 97.25 131 ASN A N 1
ATOM 1027 C CA . ASN A 1 131 ? -10.649 3.798 3.032 1.00 97.25 131 ASN A CA 1
ATOM 1028 C C . ASN A 1 131 ? -11.309 3.454 1.686 1.00 97.25 131 ASN A C 1
ATOM 1030 O O . ASN A 1 131 ? -11.126 2.360 1.152 1.00 97.25 131 ASN A O 1
ATOM 1034 N N . GLU A 1 132 ? -12.157 4.341 1.186 1.00 95.56 132 GLU A N 1
ATOM 1035 C CA . GLU A 1 132 ? -12.911 4.185 -0.063 1.00 95.56 132 GLU A CA 1
ATOM 1036 C C . GLU A 1 132 ? -12.483 5.218 -1.110 1.00 95.56 132 GLU A C 1
ATOM 1038 O O . GLU A 1 132 ? -12.918 5.168 -2.259 1.00 95.56 132 GLU A O 1
ATOM 1043 N N . THR A 1 133 ? -11.579 6.123 -0.734 1.00 94.81 133 THR A N 1
ATOM 1044 C CA . THR A 1 133 ? -11.150 7.251 -1.546 1.00 94.81 133 THR A CA 1
ATOM 1045 C C . THR A 1 133 ? -9.784 6.968 -2.154 1.00 94.81 133 THR A C 1
ATOM 1047 O O . THR A 1 133 ? -8.817 6.665 -1.456 1.00 94.81 133 THR A O 1
ATOM 1050 N N . ILE A 1 134 ? -9.681 7.118 -3.473 1.00 93.25 134 ILE A N 1
ATOM 1051 C CA . ILE A 1 134 ? -8.394 7.144 -4.172 1.00 93.25 134 ILE A CA 1
ATOM 1052 C C . ILE A 1 134 ? -7.810 8.551 -4.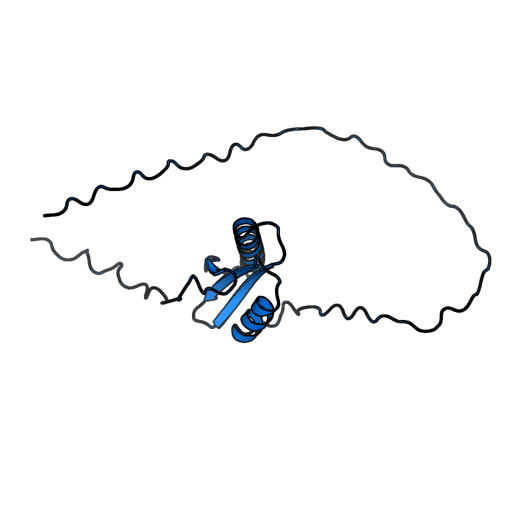009 1.00 93.25 134 ILE A C 1
ATOM 1054 O O . ILE A 1 134 ? -8.383 9.525 -4.499 1.00 93.25 134 ILE A O 1
ATOM 1058 N N . VAL A 1 135 ? -6.683 8.656 -3.304 1.00 92.88 135 VAL A N 1
ATOM 1059 C CA . VAL A 1 135 ? -6.034 9.939 -2.981 1.00 92.88 135 VAL A CA 1
ATOM 1060 C C . VAL A 1 135 ? -4.972 10.333 -4.006 1.00 92.88 135 VAL A C 1
ATOM 1062 O O . VAL A 1 135 ? -4.745 11.521 -4.226 1.00 92.88 135 VAL A O 1
ATOM 1065 N N . TRP A 1 136 ? -4.359 9.365 -4.694 1.00 82.50 136 TRP A N 1
ATOM 1066 C CA . TRP A 1 136 ? -3.381 9.641 -5.746 1.00 82.50 136 TRP A CA 1
ATOM 1067 C C . TRP A 1 136 ? -3.880 9.174 -7.113 1.00 82.50 136 TRP A C 1
ATOM 1069 O O . TRP A 1 136 ? -4.004 7.982 -7.388 1.00 82.50 136 TRP A O 1
ATOM 1079 N N . TRP A 1 137 ? -4.119 10.143 -7.998 1.00 63.38 137 TRP A N 1
ATOM 1080 C CA . TRP A 1 137 ? -4.644 9.921 -9.350 1.00 63.38 137 TRP A CA 1
ATOM 1081 C C . TRP A 1 137 ? -3.575 9.669 -10.411 1.00 63.38 137 TRP A C 1
ATOM 1083 O O . TRP A 1 137 ? -3.916 9.551 -11.584 1.00 63.38 137 TRP A O 1
ATOM 1093 N N . GLY A 1 138 ? -2.302 9.569 -10.015 1.00 57.41 138 GLY A N 1
ATOM 1094 C CA . GLY A 1 138 ? -1.238 9.045 -10.867 1.00 57.41 138 GLY A CA 1
ATOM 1095 C C . GLY A 1 138 ? -1.258 9.559 -12.304 1.00 57.41 138 GLY A C 1
ATOM 1096 O O . GLY A 1 138 ? -1.163 8.750 -13.224 1.00 57.41 138 GLY A O 1
ATOM 1097 N N . ARG A 1 139 ? -1.336 10.882 -12.524 1.00 50.69 139 ARG A N 1
ATOM 1098 C CA . ARG A 1 139 ? -0.661 11.380 -13.722 1.00 50.69 139 ARG A CA 1
ATOM 1099 C C . ARG A 1 139 ? 0.816 11.102 -13.463 1.00 50.69 139 ARG A C 1
ATOM 1101 O O . ARG A 1 139 ? 1.321 11.630 -12.469 1.00 50.69 139 ARG A O 1
ATOM 1108 N N . PRO A 1 140 ? 1.488 10.239 -14.248 1.00 51.66 140 PRO A N 1
ATOM 1109 C CA . PRO A 1 140 ? 2.936 10.266 -14.235 1.00 51.66 140 PRO A CA 1
ATOM 1110 C C . PRO A 1 140 ? 3.281 11.724 -14.521 1.00 51.66 140 PRO A C 1
ATOM 1112 O O . PRO A 1 140 ? 2.792 12.281 -15.506 1.00 51.66 140 PRO A O 1
ATOM 1115 N N . GLU A 1 141 ? 3.989 12.385 -13.610 1.00 51.62 141 GLU A N 1
ATOM 1116 C CA . GLU A 1 141 ? 4.664 13.619 -13.974 1.00 51.62 141 GLU A CA 1
ATOM 1117 C C . GLU A 1 141 ? 5.503 13.221 -15.183 1.00 51.62 141 GLU A C 1
ATOM 1119 O O . GLU A 1 141 ? 6.436 12.430 -15.071 1.00 51.62 141 GLU A O 1
ATOM 1124 N N . THR A 1 142 ? 5.070 13.633 -16.372 1.00 53.78 142 THR A N 1
ATOM 1125 C CA . THR A 1 142 ? 5.940 13.662 -17.531 1.00 53.78 142 THR A CA 1
ATOM 1126 C C . THR A 1 142 ? 7.052 14.598 -17.110 1.00 53.78 142 THR A C 1
ATOM 1128 O O . THR A 1 142 ? 6.871 15.815 -17.066 1.00 53.78 142 THR A O 1
ATOM 1131 N N . GLU A 1 143 ? 8.128 13.983 -16.646 1.00 51.12 143 GLU A N 1
ATOM 1132 C CA . GLU A 1 143 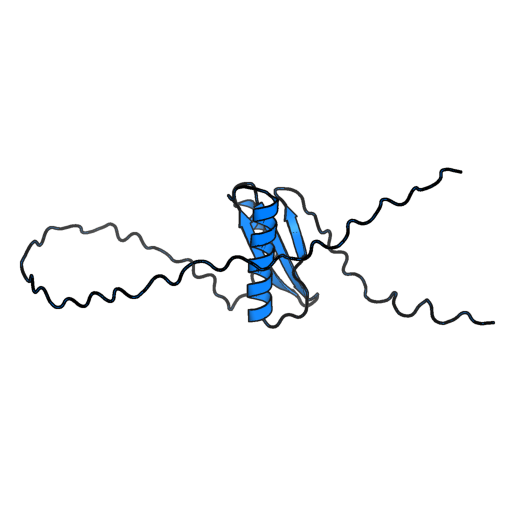? 9.403 14.551 -16.260 1.00 51.12 143 GLU A CA 1
ATOM 1133 C C . GLU A 1 143 ? 9.986 15.249 -17.496 1.00 51.12 143 GLU A C 1
ATOM 1135 O O . GLU A 1 143 ? 10.835 14.708 -18.185 1.00 51.12 143 GLU A O 1
ATOM 1140 N N . ASP A 1 144 ? 9.415 16.405 -17.854 1.00 52.91 144 ASP A N 1
ATOM 1141 C CA . ASP A 1 144 ? 9.808 17.195 -19.027 1.00 52.91 144 ASP A CA 1
ATOM 1142 C C . ASP A 1 144 ? 9.455 18.693 -18.887 1.00 52.91 144 ASP A C 1
ATOM 1144 O O . ASP A 1 144 ? 9.263 19.415 -19.861 1.00 52.91 144 ASP A O 1
ATOM 1148 N N . GLN A 1 145 ? 9.353 19.203 -17.652 1.00 50.50 145 GLN A N 1
ATOM 1149 C CA . GLN A 1 145 ? 9.288 20.655 -17.396 1.00 50.50 145 GLN A CA 1
ATOM 1150 C C . GLN A 1 145 ? 10.597 21.241 -16.840 1.00 50.50 145 GLN A C 1
ATOM 1152 O O . GLN A 1 145 ? 10.657 22.434 -16.554 1.00 50.50 145 GLN A O 1
ATOM 1157 N N . SER A 1 146 ? 11.669 20.445 -16.741 1.00 54.50 146 SER A N 1
ATOM 1158 C CA . SER A 1 146 ? 12.965 20.900 -16.205 1.00 54.50 146 SER A CA 1
ATOM 1159 C C . SER A 1 146 ? 13.846 21.656 -17.220 1.00 54.50 146 SER A C 1
ATOM 1161 O O . SER A 1 146 ? 14.876 22.204 -16.850 1.00 54.50 146 SER A O 1
ATOM 1163 N N . THR A 1 147 ? 13.461 21.752 -18.497 1.00 57.75 147 THR A N 1
ATOM 1164 C CA . THR A 1 147 ? 14.293 22.404 -19.535 1.00 57.75 147 THR A CA 1
ATOM 1165 C C . THR A 1 147 ? 13.705 23.682 -20.132 1.00 57.75 147 THR A C 1
ATOM 1167 O O . THR A 1 147 ? 14.368 24.319 -20.947 1.00 57.75 147 THR A O 1
ATOM 1170 N N . LYS A 1 148 ? 12.506 24.130 -19.727 1.00 53.97 148 LYS A N 1
ATOM 1171 C CA . LYS A 1 148 ? 11.840 25.272 -20.391 1.00 53.97 148 LYS A CA 1
ATOM 1172 C C . LYS A 1 148 ? 12.049 26.657 -19.762 1.00 53.97 148 LYS A C 1
ATOM 1174 O O . LYS A 1 148 ? 11.457 27.609 -20.250 1.00 53.97 148 LYS A O 1
ATOM 1179 N N . ASN A 1 149 ? 12.914 26.796 -18.751 1.00 57.03 149 ASN A N 1
ATOM 1180 C CA . ASN A 1 149 ? 13.184 28.091 -18.099 1.00 57.03 149 ASN A CA 1
ATOM 1181 C C . ASN A 1 149 ? 14.628 28.608 -18.273 1.00 57.03 149 ASN A C 1
ATOM 1183 O O . ASN A 1 149 ? 15.025 29.527 -17.563 1.00 57.03 149 ASN A O 1
ATOM 1187 N N . SER A 1 150 ? 15.426 28.052 -19.192 1.00 58.00 150 SER A N 1
ATOM 1188 C CA . SER A 1 150 ? 16.827 28.482 -19.394 1.00 58.00 150 SER A CA 1
ATOM 1189 C C . SER A 1 150 ? 17.094 29.256 -20.690 1.00 58.00 150 SER A C 1
ATOM 1191 O O . SER A 1 150 ? 18.255 29.470 -21.021 1.00 58.00 150 SER A O 1
ATOM 1193 N N . VAL A 1 151 ? 16.068 29.708 -21.420 1.00 66.75 151 VAL A N 1
ATOM 1194 C CA . VAL A 1 151 ? 16.268 30.531 -22.626 1.00 66.75 151 VAL A CA 1
ATOM 1195 C C . VAL A 1 151 ? 15.313 31.721 -22.624 1.00 66.75 151 VAL A C 1
ATOM 1197 O O . VAL A 1 151 ? 14.329 31.715 -23.346 1.00 66.75 151 VAL A O 1
ATOM 1200 N N . GLU A 1 152 ? 15.600 32.741 -21.817 1.00 54.97 152 GLU A N 1
ATOM 1201 C CA . GLU A 1 152 ? 15.328 34.124 -22.231 1.00 54.97 152 GLU A CA 1
ATOM 1202 C C . GLU A 1 152 ? 16.246 35.082 -21.459 1.00 54.97 152 GLU A C 1
ATOM 1204 O O . GLU A 1 152 ? 15.939 35.549 -20.364 1.00 54.97 152 GLU A O 1
ATOM 1209 N N . SER A 1 153 ? 17.425 35.322 -22.033 1.00 59.53 153 SER A N 1
ATOM 1210 C CA . SER A 1 153 ? 18.264 36.482 -21.734 1.00 59.53 153 SER A CA 1
ATOM 1211 C C . SER A 1 153 ? 18.324 37.345 -22.991 1.00 59.53 153 SER A C 1
ATOM 1213 O O . SER A 1 153 ? 18.844 36.876 -24.006 1.00 59.53 153 SER A O 1
ATOM 1215 N N . PRO A 1 154 ? 17.806 38.576 -22.945 1.00 65.38 154 PRO A N 1
ATOM 1216 C CA . PRO A 1 154 ? 18.407 39.720 -23.605 1.00 65.38 154 PRO A CA 1
ATOM 1217 C C . PRO A 1 154 ? 19.450 40.389 -22.698 1.00 65.38 154 PRO A C 1
ATOM 1219 O O . PRO A 1 154 ? 19.153 40.602 -21.499 1.00 65.38 154 PRO A O 1
#

Foldseek 3Di:
DDDDDDDDDDPDPDPPPDDDDDDDDDDPDDDDDDDDDDDDPDDPPDDPPPPPPVPPPPPDQDQPVVLVVVQLPAAPQKWKKWFDDPVRRIDIFIAHDDDDQVVR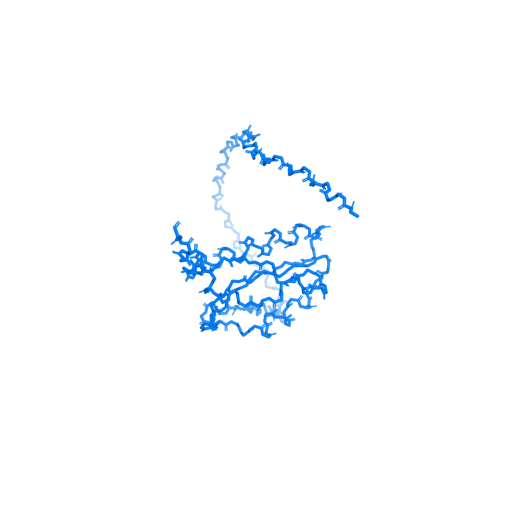HVRGQVRRVVSCVVVVPPGHIDTQDTNPDGPDPDPPPPPPPPPDPPDDDD